Protein AF-A0A316MBZ1-F1 (afdb_monomer_lite)

Radius of gyration: 35.37 Å; chains: 1; bounding box: 39×78×86 Å

Sequence (129 aa):
MLRLLTCLAAHYPSAGYDDATLVLLAEDWAEDLAGYPPDVLAEAVRRARREERFFPNVAVMRDYAGQVTADIRAREQRRALPRPVPDEEAERTRCLNRIAGIRARLGRREAYGGNPSPCRASRAPRGTA

pLDDT: mean 82.43, std 16.54, range [38.22, 96.06]

Structure (mmCIF, N/CA/C/O backbone):
data_AF-A0A316MBZ1-F1
#
_entry.id   AF-A0A316MBZ1-F1
#
loop_
_atom_site.group_PDB
_atom_site.id
_atom_site.type_symbol
_atom_site.label_atom_id
_atom_site.label_alt_id
_atom_site.label_comp_id
_atom_site.label_asym_id
_atom_site.label_entity_id
_atom_site.label_seq_id
_atom_site.pdbx_PDB_ins_code
_atom_site.Cartn_x
_atom_site.Cartn_y
_atom_site.Cartn_z
_atom_site.occupancy
_atom_site.B_iso_or_equiv
_atom_site.auth_seq_id
_atom_site.auth_comp_id
_atom_site.auth_asym_id
_atom_site.auth_atom_id
_atom_site.pdbx_PDB_model_num
ATOM 1 N N . MET A 1 1 ? 0.171 -8.157 -7.726 1.00 89.00 1 MET A N 1
ATOM 2 C CA . MET A 1 1 ? 1.105 -7.027 -7.888 1.00 89.00 1 MET A CA 1
ATOM 3 C C . MET A 1 1 ? 1.343 -6.684 -9.355 1.00 89.00 1 MET A C 1
ATOM 5 O O . MET A 1 1 ? 1.038 -5.565 -9.739 1.00 89.00 1 MET A O 1
ATOM 9 N N . LEU A 1 2 ? 1.760 -7.643 -10.193 1.00 89.81 2 LEU A N 1
ATOM 10 C CA . LEU A 1 2 ? 2.112 -7.415 -11.605 1.00 89.81 2 LEU A CA 1
ATOM 11 C C . LEU A 1 2 ? 1.132 -6.526 -12.382 1.00 89.81 2 LEU A C 1
ATOM 13 O O . LEU A 1 2 ? 1.525 -5.489 -12.890 1.00 89.81 2 LEU A O 1
ATOM 17 N N . ARG A 1 3 ? -0.168 -6.845 -12.371 1.00 89.62 3 ARG A N 1
ATOM 18 C CA . ARG A 1 3 ? -1.187 -6.032 -13.060 1.00 89.62 3 ARG A CA 1
ATOM 19 C C . ARG A 1 3 ? -1.209 -4.560 -12.618 1.00 89.62 3 ARG A C 1
ATOM 21 O O . ARG A 1 3 ? -1.449 -3.690 -13.449 1.00 89.62 3 ARG A O 1
ATOM 28 N N . LEU A 1 4 ? -0.976 -4.269 -11.334 1.00 88.12 4 LEU A N 1
ATOM 29 C CA . LEU A 1 4 ? -0.918 -2.888 -10.837 1.00 88.12 4 LEU A CA 1
ATOM 30 C C . LEU A 1 4 ? 0.285 -2.153 -11.429 1.00 88.12 4 LEU A C 1
ATOM 32 O O . LEU A 1 4 ? 0.116 -1.030 -11.905 1.00 88.12 4 LEU A O 1
ATOM 36 N N . LEU A 1 5 ? 1.451 -2.803 -11.445 1.00 87.88 5 LEU A N 1
ATOM 37 C CA . LEU A 1 5 ? 2.676 -2.257 -12.023 1.00 87.88 5 LEU A CA 1
ATOM 38 C C . LEU A 1 5 ? 2.593 -2.108 -13.536 1.00 87.88 5 LEU A C 1
ATOM 40 O O . LEU A 1 5 ? 2.945 -1.050 -14.035 1.00 87.88 5 LEU A O 1
ATOM 44 N N . THR A 1 6 ? 2.050 -3.082 -14.265 1.00 88.56 6 THR A N 1
ATOM 45 C CA . THR A 1 6 ? 1.830 -2.961 -15.714 1.00 88.56 6 THR A CA 1
ATOM 46 C C . THR A 1 6 ? 0.928 -1.771 -16.026 1.00 88.56 6 THR A C 1
ATOM 48 O O . THR A 1 6 ? 1.242 -0.947 -16.882 1.00 88.56 6 THR A O 1
ATOM 51 N N . CYS A 1 7 ? -0.178 -1.618 -15.288 1.00 88.12 7 CYS A N 1
ATOM 52 C CA . CYS A 1 7 ? -1.040 -0.457 -15.463 1.00 88.12 7 CYS A CA 1
ATOM 53 C C . CYS A 1 7 ? -0.339 0.848 -15.066 1.00 88.12 7 CYS A C 1
ATOM 55 O O . CYS A 1 7 ? -0.615 1.873 -15.673 1.00 88.12 7 CYS A O 1
ATOM 57 N N . LEU A 1 8 ? 0.515 0.844 -14.039 1.00 88.44 8 LEU A N 1
ATOM 58 C CA . LEU A 1 8 ? 1.281 2.018 -13.624 1.00 88.44 8 LEU A CA 1
ATOM 59 C C . LEU A 1 8 ? 2.319 2.400 -14.689 1.00 88.44 8 LEU A C 1
ATOM 61 O O . LEU A 1 8 ? 2.348 3.551 -15.102 1.00 88.44 8 LEU A O 1
ATOM 65 N N . ALA A 1 9 ? 3.090 1.439 -15.195 1.00 88.56 9 ALA A N 1
ATOM 66 C CA . ALA A 1 9 ? 4.092 1.625 -16.242 1.00 88.56 9 ALA A CA 1
ATOM 67 C C . ALA A 1 9 ? 3.479 2.166 -17.539 1.00 88.56 9 ALA A C 1
ATOM 69 O O . ALA A 1 9 ? 4.061 3.043 -18.170 1.00 88.56 9 ALA A O 1
ATOM 70 N N . ALA A 1 10 ? 2.253 1.753 -17.879 1.00 87.94 10 ALA A N 1
ATOM 71 C CA . ALA A 1 10 ? 1.520 2.306 -19.017 1.00 87.94 10 ALA A CA 1
ATOM 72 C C . ALA A 1 10 ? 1.256 3.825 -18.910 1.00 87.94 10 ALA A C 1
ATOM 74 O O . ALA A 1 10 ? 1.111 4.490 -19.933 1.00 87.94 10 ALA A O 1
ATOM 75 N N . HIS A 1 11 ? 1.211 4.394 -17.698 1.00 88.38 11 HIS A N 1
ATOM 76 C CA . HIS A 1 11 ? 1.095 5.846 -17.499 1.00 88.38 11 HIS A CA 1
ATOM 77 C C . HIS A 1 11 ? 2.436 6.584 -17.563 1.00 88.38 11 HIS A C 1
ATOM 79 O O . HIS A 1 11 ? 2.444 7.802 -17.724 1.00 88.38 11 HIS A O 1
ATOM 85 N N . TYR A 1 12 ? 3.554 5.863 -17.478 1.00 88.69 12 TYR A N 1
ATOM 86 C CA . TYR A 1 12 ? 4.905 6.416 -17.513 1.00 88.69 12 TYR A CA 1
ATOM 87 C C . TYR A 1 12 ? 5.714 5.753 -18.636 1.00 88.69 12 TYR A C 1
ATOM 89 O O . TYR A 1 12 ? 6.665 5.017 -18.366 1.00 88.69 12 TYR A O 1
ATOM 97 N N . PRO A 1 13 ? 5.378 6.019 -19.912 1.00 80.88 13 PRO A N 1
ATOM 98 C CA . PRO A 1 13 ? 6.035 5.377 -21.052 1.00 80.88 13 PRO A CA 1
ATOM 99 C C . PRO A 1 13 ? 7.542 5.670 -21.122 1.00 80.88 13 PRO A C 1
ATOM 101 O O . PRO A 1 13 ? 8.303 4.877 -21.665 1.00 80.88 13 PRO A O 1
ATOM 104 N N . SER A 1 14 ? 7.998 6.775 -20.523 1.00 78.94 14 SER A N 1
ATOM 105 C CA . SER A 1 14 ? 9.418 7.126 -20.416 1.00 78.94 14 SER A CA 1
ATOM 106 C C . SER A 1 14 ? 10.224 6.213 -19.487 1.00 78.94 14 SER A C 1
ATOM 108 O O . SER A 1 14 ? 11.446 6.303 -19.487 1.00 78.94 14 SER A O 1
ATOM 110 N N . ALA A 1 15 ? 9.573 5.376 -18.674 1.00 78.38 15 ALA A N 1
ATOM 111 C CA . ALA A 1 15 ? 10.259 4.476 -17.750 1.00 78.38 15 ALA A CA 1
ATOM 112 C C . ALA A 1 15 ? 10.933 3.290 -18.462 1.00 78.38 15 ALA A C 1
ATOM 114 O O . ALA A 1 15 ? 11.867 2.712 -17.917 1.00 78.38 15 ALA A O 1
ATOM 115 N N . GLY A 1 16 ? 10.493 2.948 -19.680 1.00 82.75 16 GLY A N 1
ATOM 116 C CA . GLY A 1 16 ? 11.183 1.981 -20.539 1.00 82.75 16 GLY A CA 1
ATOM 117 C C . GLY A 1 16 ? 11.248 0.546 -20.003 1.00 82.75 16 GLY A C 1
ATOM 118 O O . GLY A 1 16 ? 12.101 -0.213 -20.451 1.00 82.75 16 GLY A O 1
ATOM 119 N N . TYR A 1 17 ? 10.384 0.172 -19.055 1.00 86.25 17 TYR A N 1
ATOM 120 C CA . TYR A 1 17 ? 10.346 -1.189 -18.522 1.00 86.25 17 TYR A CA 1
ATOM 121 C C . TYR A 1 17 ? 9.798 -2.176 -19.554 1.00 86.25 17 TYR A C 1
ATOM 123 O O . TYR A 1 17 ? 8.729 -1.951 -20.124 1.00 86.25 17 TYR A O 1
ATOM 131 N N . ASP A 1 18 ? 10.516 -3.278 -19.756 1.00 88.50 18 ASP A N 1
ATOM 132 C CA . ASP A 1 18 ? 10.025 -4.438 -20.491 1.00 88.50 18 ASP A CA 1
ATOM 133 C C . ASP A 1 18 ? 9.201 -5.363 -19.576 1.00 88.50 18 ASP A C 1
ATOM 135 O O . ASP A 1 18 ? 9.213 -5.249 -18.346 1.00 88.50 18 ASP A O 1
ATOM 139 N N . ASP A 1 19 ? 8.459 -6.294 -20.179 1.00 87.44 19 ASP A N 1
ATOM 140 C CA . ASP A 1 19 ? 7.561 -7.183 -19.435 1.00 87.44 19 ASP A CA 1
ATOM 141 C C . ASP A 1 19 ? 8.313 -8.048 -18.413 1.00 87.44 19 ASP A C 1
ATOM 143 O O . ASP A 1 19 ? 7.814 -8.277 -17.311 1.00 87.44 19 ASP A O 1
ATOM 147 N N . ALA A 1 20 ? 9.531 -8.490 -18.742 1.00 91.44 20 ALA A N 1
ATOM 148 C CA . ALA A 1 20 ? 10.366 -9.284 -17.844 1.00 91.44 20 ALA A CA 1
ATOM 149 C C . ALA A 1 20 ? 10.808 -8.481 -16.610 1.00 91.44 20 ALA A C 1
ATOM 151 O O . ALA A 1 20 ? 10.704 -8.976 -15.486 1.00 91.44 20 ALA A O 1
ATOM 152 N N . THR A 1 21 ? 11.229 -7.225 -16.790 1.00 90.75 21 THR A N 1
ATOM 153 C CA . THR A 1 21 ? 11.586 -6.343 -15.671 1.00 90.75 21 THR A CA 1
ATOM 154 C C . THR A 1 21 ? 10.369 -6.019 -14.816 1.00 90.75 21 THR A C 1
ATOM 156 O O . THR A 1 21 ? 10.482 -5.969 -13.594 1.00 90.75 21 THR A O 1
ATOM 159 N N . LEU A 1 22 ? 9.184 -5.851 -15.415 1.00 90.69 22 LEU A N 1
ATOM 160 C CA . LEU A 1 22 ? 7.954 -5.636 -14.649 1.00 90.69 22 LEU A CA 1
ATOM 161 C C . LEU A 1 22 ? 7.571 -6.844 -13.789 1.00 90.69 22 LEU A C 1
ATOM 163 O O . LEU A 1 22 ? 7.009 -6.644 -12.714 1.00 90.69 22 LEU A O 1
ATOM 167 N N . VAL A 1 23 ? 7.859 -8.072 -14.234 1.00 93.06 23 VAL A N 1
ATOM 168 C CA . VAL A 1 23 ? 7.656 -9.285 -13.424 1.00 93.06 23 VAL A CA 1
ATOM 169 C C . VAL A 1 23 ? 8.572 -9.279 -12.207 1.00 93.06 23 VAL A C 1
ATOM 171 O O . VAL A 1 23 ? 8.066 -9.395 -11.095 1.00 93.06 23 VAL A O 1
ATOM 174 N N . LEU A 1 24 ? 9.873 -9.054 -12.399 1.00 93.19 24 LEU A N 1
ATOM 175 C CA . LEU A 1 24 ? 10.838 -8.988 -11.295 1.00 93.19 24 LEU A CA 1
ATOM 176 C C . LEU A 1 24 ? 10.482 -7.869 -10.308 1.00 93.19 24 LEU A C 1
ATOM 178 O O . LEU A 1 24 ? 10.346 -8.101 -9.111 1.00 93.19 24 LEU A O 1
ATOM 182 N N . LEU A 1 25 ? 10.194 -6.670 -10.823 1.00 92.19 25 LEU A N 1
ATOM 183 C C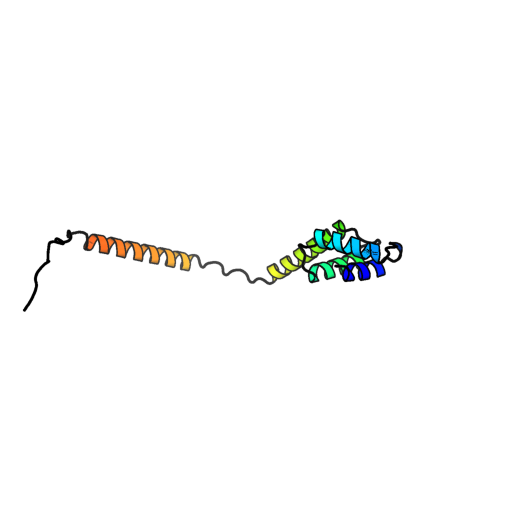A . LEU A 1 25 ? 9.780 -5.535 -10.000 1.00 92.19 25 LEU A CA 1
ATOM 184 C C . LEU A 1 25 ? 8.481 -5.825 -9.235 1.00 92.19 25 LEU A C 1
ATOM 186 O O . LEU A 1 25 ? 8.289 -5.345 -8.120 1.00 92.19 25 LEU A O 1
ATOM 190 N N . ALA A 1 26 ? 7.567 -6.600 -9.824 1.00 92.94 26 ALA A N 1
ATOM 191 C CA . ALA A 1 26 ? 6.332 -6.997 -9.164 1.00 92.94 26 ALA A CA 1
ATOM 192 C C . ALA A 1 26 ? 6.547 -7.983 -8.023 1.00 92.94 26 ALA A C 1
ATOM 194 O O . ALA A 1 26 ? 5.740 -7.967 -7.095 1.00 92.94 26 ALA A O 1
ATOM 195 N N . GLU A 1 27 ? 7.562 -8.836 -8.104 1.00 93.44 27 GLU A N 1
ATOM 196 C CA . GLU A 1 27 ? 7.942 -9.750 -7.029 1.00 93.44 27 GLU A CA 1
ATOM 197 C C . GLU A 1 27 ? 8.562 -8.963 -5.871 1.00 93.44 27 GLU A C 1
ATOM 199 O O . GLU A 1 27 ? 8.044 -9.043 -4.756 1.00 93.44 27 GLU A O 1
ATOM 204 N N . ASP A 1 28 ? 9.532 -8.091 -6.162 1.00 93.06 28 ASP A N 1
ATOM 205 C CA . ASP A 1 28 ? 10.181 -7.229 -5.163 1.00 93.06 28 ASP A CA 1
ATOM 206 C C . ASP A 1 28 ? 9.155 -6.350 -4.429 1.00 93.06 28 ASP A C 1
ATOM 208 O O . ASP A 1 28 ? 9.074 -6.307 -3.201 1.00 93.06 28 ASP A O 1
ATOM 212 N N . TRP A 1 29 ? 8.280 -5.684 -5.188 1.00 93.81 29 TRP A N 1
ATOM 213 C CA . TRP A 1 29 ? 7.252 -4.828 -4.600 1.00 93.81 29 TRP A CA 1
ATOM 214 C C . TRP A 1 29 ? 6.178 -5.626 -3.867 1.00 93.81 29 TRP A C 1
ATOM 216 O O . TRP A 1 29 ? 5.540 -5.087 -2.963 1.00 93.81 29 TRP A O 1
ATOM 226 N N . ALA A 1 30 ? 5.916 -6.875 -4.263 1.00 92.38 30 ALA A N 1
ATOM 227 C CA . ALA A 1 30 ? 4.968 -7.718 -3.543 1.00 92.38 30 ALA A CA 1
ATOM 228 C C . ALA A 1 30 ? 5.487 -8.062 -2.147 1.00 92.38 30 ALA A C 1
ATOM 230 O O . ALA A 1 30 ? 4.678 -8.090 -1.223 1.00 92.38 30 ALA A O 1
ATOM 231 N N . GLU A 1 31 ? 6.794 -8.276 -1.993 1.00 91.69 31 GLU A N 1
ATOM 232 C CA . GLU A 1 31 ? 7.426 -8.482 -0.690 1.00 91.69 31 GLU A CA 1
ATOM 233 C C . GLU A 1 31 ? 7.362 -7.204 0.160 1.00 91.69 31 GLU A C 1
ATOM 235 O O . GLU A 1 31 ? 6.801 -7.216 1.259 1.00 91.69 31 GLU A O 1
ATOM 240 N N . ASP A 1 32 ? 7.815 -6.073 -0.386 1.00 92.50 32 ASP A N 1
ATOM 241 C CA . ASP A 1 32 ? 7.873 -4.796 0.338 1.00 92.50 32 ASP A CA 1
ATOM 242 C C . ASP A 1 32 ? 6.494 -4.249 0.743 1.00 92.50 32 ASP A C 1
ATOM 244 O O . ASP A 1 32 ? 6.343 -3.573 1.769 1.00 92.50 32 ASP A O 1
ATOM 248 N N . LEU A 1 33 ? 5.467 -4.526 -0.065 1.00 93.00 33 LEU A N 1
ATOM 249 C CA . LEU A 1 33 ? 4.104 -4.032 0.134 1.00 93.00 33 LEU A CA 1
ATOM 250 C C . LEU A 1 33 ? 3.141 -5.109 0.655 1.00 93.00 33 LEU A C 1
ATOM 252 O O . LEU A 1 33 ? 1.941 -4.842 0.747 1.00 93.00 33 LEU A O 1
ATOM 256 N N . ALA A 1 34 ? 3.641 -6.285 1.054 1.00 92.00 34 ALA A N 1
ATOM 257 C CA . ALA A 1 34 ? 2.829 -7.405 1.545 1.00 92.00 34 ALA A CA 1
ATOM 258 C C . ALA A 1 34 ? 1.913 -7.034 2.727 1.00 92.00 34 ALA A C 1
ATOM 260 O O . ALA A 1 34 ? 0.858 -7.636 2.922 1.00 92.00 34 ALA A O 1
ATOM 261 N N . GLY A 1 35 ? 2.302 -6.030 3.519 1.00 91.88 35 GLY A N 1
ATOM 262 C CA . GLY A 1 35 ? 1.535 -5.552 4.671 1.00 91.88 35 GLY A CA 1
ATOM 263 C C . GLY A 1 35 ? 0.288 -4.728 4.332 1.00 91.88 35 GLY A C 1
ATOM 264 O O . GLY A 1 35 ? -0.483 -4.414 5.241 1.00 91.88 35 GLY A O 1
ATOM 265 N N . TYR A 1 36 ? 0.076 -4.361 3.065 1.00 93.81 36 TYR A N 1
ATOM 266 C CA . TYR A 1 36 ? -1.051 -3.529 2.647 1.00 93.81 36 TYR A CA 1
ATOM 267 C C . TYR A 1 36 ? -2.078 -4.333 1.846 1.00 93.81 36 TYR A C 1
ATOM 269 O O . TYR A 1 36 ? -1.712 -5.093 0.947 1.00 93.81 36 TYR A O 1
ATOM 277 N N . PRO A 1 37 ? -3.380 -4.148 2.114 1.00 92.81 37 PRO A N 1
ATOM 278 C CA . PRO A 1 37 ? -4.411 -4.832 1.356 1.00 92.81 37 PRO A CA 1
ATOM 279 C C . PRO A 1 37 ? -4.508 -4.262 -0.078 1.00 92.81 37 PRO A C 1
ATOM 281 O O . PRO A 1 37 ? -4.115 -3.119 -0.346 1.00 92.81 37 PRO A O 1
ATOM 284 N N . PRO A 1 38 ? -5.006 -5.055 -1.043 1.00 91.12 38 PRO A N 1
ATOM 285 C CA . PRO A 1 38 ? -4.948 -4.711 -2.466 1.00 91.12 38 PRO A CA 1
ATOM 286 C C . PRO A 1 38 ? -5.769 -3.469 -2.842 1.00 91.12 38 PRO A C 1
ATOM 288 O O . PRO A 1 38 ? -5.434 -2.776 -3.801 1.00 91.12 38 PRO A O 1
ATOM 291 N N . ASP A 1 39 ? -6.830 -3.168 -2.098 1.00 92.75 39 ASP A N 1
ATOM 292 C CA . ASP A 1 39 ? -7.651 -1.965 -2.244 1.00 92.75 39 ASP A CA 1
ATOM 293 C C . ASP A 1 39 ? -6.888 -0.693 -1.843 1.00 92.75 39 ASP A C 1
ATOM 295 O O . ASP A 1 39 ? -6.937 0.306 -2.567 1.00 92.75 39 ASP A O 1
ATOM 299 N N . VAL A 1 40 ? -6.116 -0.751 -0.751 1.00 95.00 40 VAL A N 1
ATOM 300 C CA . VAL A 1 40 ? -5.219 0.333 -0.324 1.00 95.00 40 VAL A CA 1
ATOM 301 C C . VAL A 1 40 ? -4.149 0.584 -1.379 1.00 95.00 40 VAL A C 1
ATOM 303 O O . VAL A 1 40 ? -3.917 1.732 -1.756 1.00 95.00 40 VAL A O 1
ATOM 306 N N . LEU A 1 41 ? -3.536 -0.478 -1.905 1.00 93.94 41 LEU A N 1
ATOM 307 C CA . LEU A 1 41 ? -2.519 -0.366 -2.951 1.00 93.94 41 LEU A CA 1
ATOM 308 C C . LEU A 1 41 ? -3.085 0.202 -4.256 1.00 93.94 41 LEU A C 1
ATOM 310 O O . LEU A 1 41 ? -2.442 1.032 -4.896 1.00 93.94 41 LEU A O 1
ATOM 314 N N . ALA A 1 42 ? -4.304 -0.183 -4.640 1.00 92.94 42 ALA A N 1
ATOM 315 C CA . ALA A 1 42 ? -4.968 0.386 -5.808 1.00 92.94 42 ALA A CA 1
ATOM 316 C C . ALA A 1 42 ? -5.231 1.894 -5.644 1.00 92.94 42 ALA A C 1
ATOM 318 O O . ALA A 1 42 ? -5.037 2.659 -6.591 1.00 92.94 42 ALA A O 1
ATOM 319 N N . GLU A 1 43 ? -5.641 2.339 -4.454 1.00 94.12 43 GLU A N 1
ATOM 320 C CA . GLU A 1 43 ? -5.826 3.764 -4.168 1.00 94.12 43 GLU A CA 1
ATOM 321 C C . GLU A 1 43 ? -4.494 4.524 -4.114 1.00 94.12 43 GLU A C 1
ATOM 323 O O . GLU A 1 43 ? -4.398 5.615 -4.674 1.00 94.12 43 GLU A O 1
ATOM 328 N N . ALA A 1 44 ? -3.451 3.931 -3.529 1.00 94.50 44 ALA A N 1
ATOM 329 C CA . ALA A 1 44 ? -2.102 4.493 -3.529 1.00 94.50 44 ALA A CA 1
ATOM 330 C C . ALA A 1 44 ? -1.585 4.701 -4.962 1.00 94.50 44 ALA A C 1
ATOM 332 O O . ALA A 1 44 ? -1.125 5.788 -5.301 1.00 94.50 44 ALA A O 1
ATOM 333 N N . VAL A 1 45 ? -1.772 3.710 -5.843 1.00 93.62 45 VAL A N 1
ATOM 334 C CA . VAL A 1 45 ? -1.440 3.814 -7.274 1.00 93.62 45 VAL A CA 1
ATOM 335 C C . VAL A 1 45 ? -2.225 4.945 -7.944 1.00 93.62 45 VAL A C 1
ATOM 337 O O . VAL A 1 45 ? -1.674 5.677 -8.765 1.00 93.62 45 VAL A O 1
ATOM 340 N N . ARG A 1 46 ? -3.512 5.120 -7.607 1.00 93.31 46 ARG A N 1
ATOM 341 C CA . ARG A 1 46 ? -4.323 6.229 -8.136 1.00 93.31 46 ARG A CA 1
ATOM 342 C C . ARG A 1 46 ? -3.807 7.596 -7.688 1.00 93.31 46 ARG A C 1
ATOM 344 O O . ARG A 1 46 ? -3.854 8.519 -8.498 1.00 93.31 46 ARG A O 1
ATOM 351 N N . ARG A 1 47 ? -3.333 7.733 -6.446 1.00 93.69 47 ARG A N 1
ATOM 352 C CA . ARG A 1 47 ? -2.729 8.980 -5.939 1.00 93.69 47 ARG A CA 1
ATOM 353 C C . ARG A 1 47 ? -1.393 9.267 -6.606 1.00 93.69 47 ARG A C 1
ATOM 355 O O . ARG A 1 47 ? -1.244 10.338 -7.184 1.00 93.69 47 ARG A O 1
ATOM 362 N N . ALA A 1 48 ? -0.504 8.277 -6.648 1.00 92.69 48 ALA A N 1
ATOM 363 C CA . ALA A 1 48 ? 0.792 8.408 -7.303 1.00 92.69 48 ALA A CA 1
ATOM 364 C C . ALA A 1 48 ? 0.640 8.867 -8.763 1.00 92.69 48 ALA A C 1
ATOM 366 O O . ALA A 1 48 ? 1.275 9.826 -9.172 1.00 92.69 48 ALA A O 1
ATOM 367 N N . ARG A 1 49 ? -0.309 8.304 -9.527 1.00 92.25 49 ARG A N 1
ATOM 368 C CA . ARG A 1 49 ? -0.587 8.747 -10.912 1.00 92.25 49 ARG A CA 1
ATOM 369 C C . ARG A 1 49 ? -1.022 10.209 -11.054 1.00 92.25 49 ARG A C 1
ATOM 371 O O . ARG A 1 49 ? -0.916 10.759 -12.146 1.00 92.25 49 ARG A O 1
ATOM 378 N N . ARG A 1 50 ? -1.608 10.805 -10.015 1.00 91.75 50 ARG A N 1
ATOM 379 C CA . ARG A 1 50 ? -2.120 12.187 -10.043 1.00 91.75 50 ARG A CA 1
ATOM 380 C C . ARG A 1 50 ? -1.078 13.200 -9.593 1.00 91.75 50 ARG A C 1
ATOM 382 O O . ARG A 1 50 ? -1.125 14.338 -10.045 1.00 91.75 50 ARG A O 1
ATOM 389 N N . GLU A 1 51 ? -0.202 12.794 -8.686 1.00 91.62 51 GLU A N 1
ATOM 390 C CA . GLU A 1 51 ? 0.729 13.686 -7.995 1.00 91.62 51 GLU A CA 1
ATOM 391 C C . GLU A 1 51 ? 2.163 13.540 -8.514 1.00 91.62 51 GLU A C 1
ATOM 393 O O . GLU A 1 51 ? 2.883 14.532 -8.614 1.00 91.62 51 GLU A O 1
ATOM 398 N N . GLU A 1 52 ? 2.562 12.332 -8.916 1.00 91.62 52 GLU A N 1
ATOM 399 C CA . GLU A 1 52 ? 3.927 12.047 -9.342 1.00 91.62 52 GLU A CA 1
ATOM 400 C C . GLU A 1 52 ? 4.117 12.264 -10.840 1.00 91.62 52 GLU A C 1
ATOM 402 O O . GLU A 1 52 ? 3.435 11.678 -11.688 1.00 91.62 52 GLU A O 1
ATOM 407 N N . ARG A 1 53 ? 5.125 13.077 -11.169 1.00 89.19 53 ARG A N 1
ATOM 408 C CA . ARG A 1 53 ? 5.534 13.359 -12.553 1.00 89.19 53 ARG A CA 1
ATOM 409 C C . ARG A 1 53 ? 6.286 12.192 -13.195 1.00 89.19 53 ARG A C 1
ATOM 411 O O . ARG A 1 53 ? 6.274 12.059 -14.418 1.00 89.19 53 ARG A O 1
ATOM 418 N N . PHE A 1 54 ? 6.956 11.378 -12.387 1.00 89.56 54 PHE A N 1
ATOM 419 C CA . PHE A 1 54 ? 7.787 10.263 -12.831 1.00 89.56 54 PHE A CA 1
ATOM 420 C C . PHE A 1 54 ? 7.282 8.946 -12.249 1.00 89.56 54 PHE A C 1
ATOM 422 O O . PHE A 1 54 ? 6.453 8.939 -11.341 1.00 89.56 54 PHE A O 1
ATOM 429 N N . PHE A 1 55 ? 7.791 7.832 -12.778 1.00 90.75 55 PHE A N 1
ATOM 430 C CA . PHE A 1 55 ? 7.454 6.517 -12.251 1.00 90.75 55 PHE A CA 1
ATOM 431 C C . PHE A 1 55 ? 7.874 6.437 -10.771 1.00 90.75 55 PHE A C 1
ATOM 433 O O . PHE A 1 55 ? 9.052 6.658 -10.470 1.00 90.75 55 PHE A O 1
ATOM 440 N N . PRO A 1 56 ? 6.939 6.166 -9.843 1.00 92.00 56 PRO A N 1
ATOM 441 C CA . PRO A 1 56 ? 7.234 6.209 -8.419 1.00 92.00 56 PRO A CA 1
ATOM 442 C C . PRO A 1 56 ? 8.103 5.018 -8.013 1.00 92.00 56 PRO A C 1
ATOM 444 O O . PRO A 1 56 ? 7.981 3.921 -8.557 1.00 92.00 56 PRO A O 1
ATOM 447 N N . ASN A 1 57 ? 8.965 5.221 -7.018 1.00 92.06 57 ASN A N 1
ATOM 448 C CA . ASN A 1 57 ? 9.703 4.123 -6.398 1.00 92.06 57 ASN A CA 1
ATOM 449 C C . ASN A 1 57 ? 8.844 3.416 -5.326 1.00 92.06 57 ASN A C 1
ATOM 451 O O . ASN A 1 57 ? 7.775 3.897 -4.935 1.00 92.06 57 ASN A O 1
ATOM 455 N N . VAL A 1 58 ? 9.330 2.277 -4.823 1.00 93.19 58 VAL A N 1
ATOM 456 C CA . VAL A 1 58 ? 8.606 1.484 -3.814 1.00 93.19 58 VAL A CA 1
ATOM 457 C C . VAL A 1 58 ? 8.392 2.248 -2.500 1.00 93.19 58 VAL A C 1
ATOM 459 O O . VAL A 1 58 ? 7.352 2.093 -1.864 1.00 93.19 58 VAL A O 1
ATOM 462 N N . ALA A 1 59 ? 9.322 3.129 -2.115 1.00 93.94 59 ALA A N 1
ATOM 463 C CA . ALA A 1 59 ? 9.215 3.933 -0.897 1.00 93.94 59 ALA A CA 1
ATOM 464 C C . ALA A 1 59 ? 8.076 4.961 -0.991 1.00 93.94 59 ALA A C 1
ATOM 466 O O . ALA A 1 59 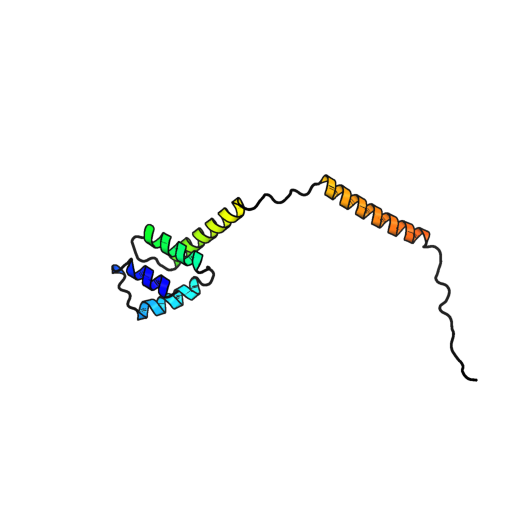? 7.229 5.018 -0.106 1.00 93.94 59 ALA A O 1
ATOM 467 N N . VAL A 1 60 ? 7.985 5.684 -2.109 1.00 94.00 60 VAL A N 1
ATOM 468 C CA . VAL A 1 60 ? 6.889 6.614 -2.415 1.00 94.00 60 VAL A CA 1
ATOM 469 C C . VAL A 1 60 ? 5.552 5.874 -2.393 1.00 94.00 60 VAL A C 1
ATOM 471 O O . VAL A 1 60 ? 4.579 6.322 -1.789 1.00 94.00 60 VAL A O 1
ATOM 474 N N . MET A 1 61 ? 5.503 4.684 -2.991 1.00 94.62 61 MET A N 1
ATOM 475 C CA . MET A 1 61 ? 4.297 3.856 -2.981 1.00 94.62 61 MET A CA 1
ATOM 476 C C . MET A 1 61 ? 3.911 3.369 -1.583 1.00 94.62 61 MET A C 1
ATOM 478 O O . MET A 1 61 ? 2.721 3.330 -1.258 1.00 94.62 61 MET A O 1
ATOM 482 N N . ARG A 1 62 ? 4.893 3.050 -0.738 1.00 94.81 62 ARG A N 1
ATOM 483 C CA . ARG A 1 62 ? 4.682 2.696 0.668 1.00 94.81 62 ARG A CA 1
ATOM 484 C C . ARG A 1 62 ? 4.142 3.875 1.473 1.00 94.81 62 ARG A C 1
ATOM 486 O O . ARG A 1 62 ? 3.215 3.688 2.261 1.00 94.81 62 ARG A O 1
ATOM 493 N N . ASP A 1 63 ? 4.657 5.076 1.236 1.00 95.69 63 ASP A N 1
ATOM 494 C CA . ASP A 1 63 ? 4.171 6.295 1.881 1.00 95.69 63 ASP A CA 1
ATOM 495 C C . ASP A 1 63 ? 2.712 6.567 1.501 1.00 95.69 63 ASP A C 1
ATOM 497 O O . ASP A 1 63 ? 1.866 6.752 2.381 1.00 95.69 63 ASP A O 1
ATOM 501 N N . TYR A 1 64 ? 2.371 6.480 0.212 1.00 95.69 64 TYR A N 1
ATOM 502 C CA . TYR A 1 64 ? 0.987 6.608 -0.245 1.00 95.69 64 TYR A CA 1
ATOM 503 C C . TYR A 1 64 ? 0.067 5.534 0.348 1.00 95.69 64 TYR A C 1
ATOM 505 O O . TYR A 1 64 ? -1.038 5.851 0.796 1.00 95.69 64 TYR A O 1
ATOM 513 N N . ALA A 1 65 ? 0.508 4.276 0.411 1.00 95.38 65 ALA A N 1
ATOM 514 C CA . ALA A 1 65 ? -0.258 3.200 1.039 1.00 95.38 65 ALA A CA 1
ATOM 515 C C . ALA A 1 65 ? -0.465 3.446 2.547 1.00 95.38 65 ALA A C 1
ATOM 517 O O . ALA A 1 65 ? -1.561 3.227 3.079 1.00 95.38 65 ALA A O 1
ATOM 518 N N . GLY A 1 66 ? 0.555 3.969 3.232 1.00 95.69 66 GLY A N 1
ATOM 519 C CA . GLY A 1 66 ? 0.484 4.401 4.625 1.00 95.69 66 GLY A CA 1
ATOM 520 C C . GLY A 1 66 ? -0.538 5.517 4.842 1.00 95.69 66 GLY A C 1
ATOM 521 O O . GLY A 1 66 ? -1.393 5.401 5.722 1.00 95.69 66 GLY A O 1
ATOM 522 N N . GLN A 1 67 ? -0.514 6.553 4.002 1.00 96.06 67 GLN A N 1
ATOM 523 C CA . GLN A 1 67 ? -1.471 7.662 4.056 1.00 96.06 67 GLN A CA 1
ATOM 524 C C . GLN A 1 67 ? -2.908 7.194 3.810 1.00 96.06 67 GLN A C 1
ATOM 526 O O . GLN A 1 67 ? -3.809 7.542 4.568 1.00 96.06 67 GLN A O 1
ATOM 531 N N . VAL A 1 68 ? -3.135 6.357 2.793 1.00 95.94 68 VAL A N 1
ATOM 532 C CA . VAL A 1 68 ? -4.465 5.794 2.511 1.00 95.94 68 VAL A CA 1
ATOM 533 C C . VAL A 1 68 ? -4.971 4.976 3.702 1.00 95.94 68 VAL A C 1
ATOM 535 O O . VAL A 1 68 ? -6.124 5.124 4.108 1.00 95.94 68 VAL A O 1
ATOM 538 N N . THR A 1 69 ? -4.110 4.153 4.302 1.00 95.69 69 THR A N 1
ATOM 539 C CA . THR A 1 69 ? -4.458 3.366 5.496 1.00 95.69 69 THR A CA 1
ATOM 540 C C . THR A 1 69 ? -4.822 4.272 6.674 1.00 95.69 69 THR A C 1
ATOM 542 O O . THR A 1 69 ? -5.807 4.022 7.372 1.00 95.69 69 THR A O 1
ATOM 545 N N . ALA A 1 70 ? -4.054 5.342 6.893 1.00 93.81 70 ALA A N 1
ATOM 546 C CA . ALA A 1 70 ? -4.330 6.325 7.934 1.00 93.81 70 ALA A CA 1
ATOM 547 C C . ALA A 1 70 ? -5.667 7.045 7.698 1.00 93.81 70 ALA A C 1
ATOM 549 O O . ALA A 1 70 ? -6.459 7.177 8.630 1.00 93.81 70 ALA A O 1
ATOM 550 N N . ASP A 1 71 ? -5.964 7.429 6.455 1.00 93.19 71 ASP A N 1
ATOM 551 C CA . ASP A 1 71 ? -7.232 8.059 6.082 1.00 93.19 71 ASP A CA 1
ATOM 552 C C . ASP A 1 71 ? -8.428 7.135 6.333 1.00 93.19 71 ASP A C 1
ATOM 554 O O . ASP A 1 71 ? -9.465 7.581 6.831 1.00 93.19 71 ASP A O 1
ATOM 558 N N . ILE A 1 72 ? -8.307 5.847 5.992 1.00 91.56 72 ILE A N 1
ATOM 559 C CA . ILE A 1 72 ? -9.347 4.844 6.263 1.00 91.56 72 ILE A CA 1
ATOM 560 C C . ILE A 1 72 ? -9.584 4.744 7.770 1.00 91.56 72 ILE A C 1
ATOM 562 O O . ILE A 1 72 ? -10.716 4.937 8.215 1.00 91.56 72 ILE A O 1
ATOM 566 N N . ARG A 1 73 ? -8.520 4.567 8.563 1.00 91.12 73 ARG A N 1
ATOM 567 C CA . ARG A 1 73 ? -8.614 4.508 10.031 1.00 91.12 73 ARG A CA 1
ATOM 568 C C . ARG A 1 73 ? -9.231 5.772 10.622 1.00 91.12 73 ARG A C 1
ATOM 570 O O . ARG A 1 73 ? -10.080 5.686 11.503 1.00 91.12 73 ARG A O 1
ATOM 577 N N . ALA A 1 74 ? -8.854 6.948 10.128 1.00 90.12 74 ALA A N 1
ATOM 578 C CA . ALA A 1 74 ? -9.414 8.214 10.589 1.00 90.12 74 ALA A CA 1
ATOM 579 C C . ALA A 1 74 ? -10.916 8.322 10.276 1.00 90.12 74 ALA A C 1
ATOM 581 O O . ALA A 1 74 ? -11.695 8.792 11.107 1.00 90.12 74 ALA A O 1
ATOM 582 N N . ARG A 1 75 ? -11.356 7.863 9.096 1.00 88.31 75 ARG A N 1
ATOM 583 C CA . ARG A 1 75 ? -12.786 7.810 8.741 1.00 88.31 75 ARG A CA 1
ATOM 584 C C . ARG A 1 75 ? -13.549 6.817 9.611 1.00 88.31 75 ARG A C 1
ATOM 586 O O . ARG A 1 75 ? -14.656 7.134 10.038 1.00 88.31 75 ARG A O 1
ATOM 593 N N . GLU A 1 76 ? -12.975 5.652 9.886 1.00 89.38 76 GLU A N 1
ATOM 594 C CA . GLU A 1 76 ? -13.560 4.654 10.786 1.00 89.38 76 GLU A CA 1
ATOM 595 C C . GLU A 1 76 ? -13.707 5.203 12.206 1.00 89.38 76 GLU A C 1
ATOM 597 O O . GLU A 1 76 ? -14.788 5.114 12.781 1.00 89.38 76 GLU A O 1
ATOM 602 N N . GLN A 1 77 ? -12.677 5.865 12.737 1.00 86.00 77 GLN A N 1
ATOM 603 C CA . GLN A 1 77 ? -12.727 6.517 1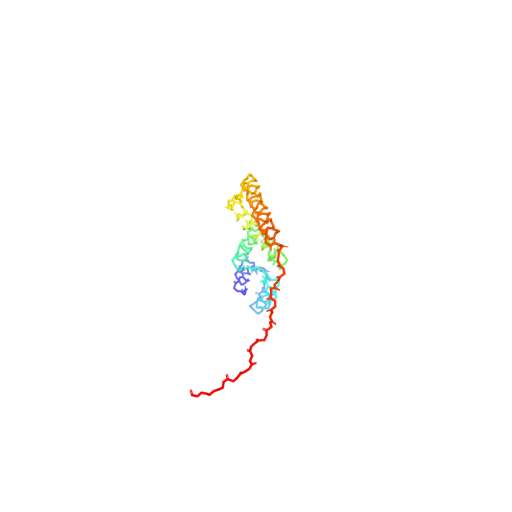4.049 1.00 86.00 77 GLN A CA 1
ATOM 604 C C . GLN A 1 77 ? -13.792 7.613 14.119 1.00 86.00 77 GLN A C 1
ATOM 606 O O . GLN A 1 77 ? -14.505 7.703 15.110 1.00 86.00 77 GLN A O 1
ATOM 611 N N . ARG A 1 78 ? -13.946 8.425 13.064 1.00 81.88 78 ARG A N 1
ATOM 612 C CA . ARG A 1 78 ? -15.005 9.449 13.001 1.00 81.88 78 ARG A CA 1
ATOM 613 C C . ARG A 1 78 ? -16.412 8.853 12.947 1.00 81.88 78 ARG A C 1
ATOM 615 O O . ARG A 1 78 ? -17.356 9.503 13.381 1.00 81.88 78 ARG A O 1
ATOM 622 N N . ARG A 1 79 ? -16.563 7.660 12.365 1.00 84.00 79 ARG A N 1
ATOM 623 C CA . ARG A 1 79 ? -17.843 6.934 12.286 1.00 84.00 79 ARG A CA 1
ATOM 624 C C . ARG A 1 79 ? -18.131 6.111 13.534 1.00 84.00 79 ARG A C 1
ATOM 626 O O . ARG A 1 79 ? -19.290 5.778 13.771 1.00 84.00 79 ARG A O 1
ATOM 633 N N . ALA A 1 80 ? -17.105 5.756 14.300 1.00 82.81 80 ALA A N 1
ATOM 634 C CA . ALA A 1 80 ? -17.281 5.072 15.561 1.00 82.81 80 ALA A CA 1
ATOM 635 C C . ALA A 1 80 ? -18.090 5.978 16.494 1.00 82.81 80 ALA A C 1
ATOM 637 O O . ALA A 1 80 ? -17.688 7.100 16.805 1.00 82.81 80 ALA A O 1
ATOM 638 N N . LEU A 1 81 ? -19.253 5.489 16.924 1.00 73.31 81 LEU A N 1
ATOM 639 C CA . LEU A 1 81 ? -20.013 6.147 17.977 1.00 73.31 81 LEU A CA 1
ATOM 640 C C . LEU A 1 81 ? -19.124 6.260 19.224 1.00 73.31 81 LEU A C 1
ATOM 642 O O . LEU A 1 81 ? -18.319 5.351 19.474 1.00 73.31 81 LEU A O 1
ATOM 646 N N . PRO A 1 82 ? -19.268 7.332 20.024 1.00 69.69 82 PRO A N 1
ATOM 647 C CA . PRO A 1 82 ? -18.620 7.400 21.322 1.00 69.69 82 PRO A CA 1
ATOM 648 C C . PRO A 1 82 ? -18.903 6.103 22.077 1.00 69.69 82 PRO A C 1
ATOM 650 O O . PRO A 1 82 ? -20.053 5.653 22.128 1.00 69.69 82 PRO A O 1
ATOM 653 N N . ARG A 1 83 ? -17.867 5.478 22.650 1.00 65.12 83 ARG A N 1
ATOM 654 C CA . ARG A 1 83 ? -18.108 4.391 23.602 1.00 65.12 83 ARG A CA 1
ATOM 655 C C . ARG A 1 83 ? -19.059 4.937 24.671 1.00 65.12 83 ARG A C 1
ATOM 657 O O . ARG A 1 83 ? -18.810 6.050 25.139 1.00 65.12 83 ARG A O 1
ATOM 664 N N . PRO A 1 84 ? -20.116 4.196 25.055 1.00 67.62 84 PRO A N 1
ATOM 665 C CA . PRO A 1 84 ? -20.925 4.577 26.199 1.00 67.62 84 PRO A CA 1
ATOM 666 C C . PRO A 1 84 ? -19.980 4.848 27.363 1.00 67.62 84 PRO A C 1
ATOM 668 O O . PRO A 1 84 ? -19.173 3.980 27.715 1.00 67.62 84 PRO A O 1
ATOM 671 N N . VAL A 1 85 ? -20.019 6.068 27.895 1.00 71.00 85 VAL A N 1
ATOM 672 C CA . VAL A 1 85 ? -19.272 6.390 29.106 1.00 71.00 85 VAL A CA 1
ATOM 673 C C . VAL A 1 85 ? -19.843 5.467 30.183 1.00 71.00 85 VAL A C 1
ATOM 675 O O . VAL A 1 85 ? -21.071 5.407 30.306 1.00 71.00 85 VAL A O 1
ATOM 678 N N . PRO A 1 86 ? -19.020 4.675 30.892 1.00 70.06 86 PRO A N 1
ATOM 679 C CA . PRO A 1 86 ? -19.524 3.872 31.992 1.00 70.06 86 PRO A CA 1
ATOM 680 C C . PRO A 1 86 ? -20.251 4.807 32.954 1.00 70.06 86 PRO A C 1
ATOM 682 O O . PRO A 1 86 ? -19.671 5.795 33.394 1.00 70.06 86 PRO A O 1
ATOM 685 N N . ASP A 1 87 ? -21.518 4.522 33.239 1.00 84.81 87 ASP A N 1
ATOM 686 C CA 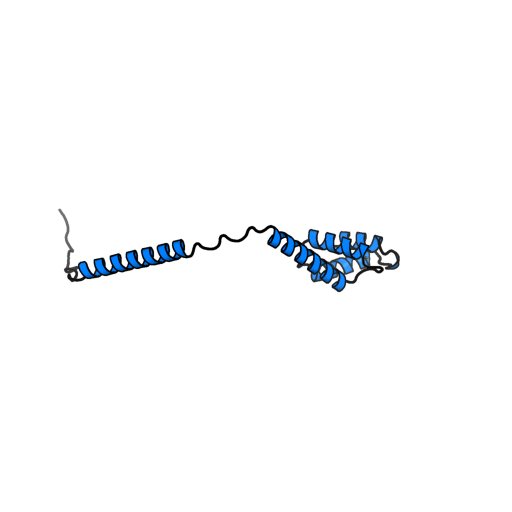. ASP A 1 87 ? -22.243 5.220 34.292 1.00 84.81 87 ASP A CA 1
ATOM 687 C C . ASP A 1 87 ? -21.535 4.901 35.616 1.00 84.81 87 ASP A C 1
ATOM 689 O O . ASP A 1 87 ? -21.628 3.784 36.137 1.00 84.81 87 ASP A O 1
ATOM 693 N N . GLU A 1 88 ? -20.749 5.864 36.102 1.00 84.69 88 GLU A N 1
ATOM 694 C CA . GLU A 1 88 ? -19.940 5.734 37.313 1.00 84.69 88 GLU A CA 1
ATOM 695 C C . GLU A 1 88 ? -20.814 5.399 38.527 1.00 84.69 88 GLU A C 1
ATOM 697 O O . GLU A 1 88 ? -20.401 4.623 39.391 1.00 84.69 88 GLU A O 1
ATOM 702 N N . GLU A 1 89 ? -22.048 5.904 38.564 1.00 86.31 89 GLU A N 1
ATOM 703 C CA . GLU A 1 89 ? -23.026 5.663 39.623 1.00 86.31 89 GLU A CA 1
ATOM 704 C C . GLU A 1 89 ? -23.538 4.215 39.577 1.00 86.31 89 GLU A C 1
ATOM 706 O O . GLU A 1 89 ? -23.598 3.517 40.602 1.00 86.31 89 GLU A O 1
ATOM 711 N N . ALA A 1 90 ? -23.851 3.720 38.374 1.00 86.75 90 ALA A N 1
ATOM 712 C CA . ALA A 1 90 ? -24.244 2.330 38.162 1.00 86.75 90 ALA A CA 1
ATOM 713 C C . ALA A 1 90 ? -23.091 1.364 38.471 1.00 86.75 90 ALA A C 1
ATOM 715 O O . ALA A 1 90 ? -23.307 0.309 39.077 1.00 86.75 90 ALA A O 1
ATOM 716 N N . GLU A 1 91 ? -21.857 1.719 38.110 1.00 87.06 91 GLU A N 1
ATOM 717 C CA . GLU A 1 91 ? -20.670 0.908 38.386 1.00 87.06 91 GLU A CA 1
ATOM 718 C C . GLU A 1 91 ? -20.337 0.882 39.880 1.00 87.06 91 GLU A C 1
ATOM 720 O O . GLU A 1 91 ? -20.070 -0.183 40.450 1.00 87.06 91 GLU A O 1
ATOM 725 N N . ARG A 1 92 ? -20.456 2.029 40.554 1.00 90.38 92 ARG A N 1
ATOM 726 C CA . ARG A 1 92 ? -20.313 2.139 42.007 1.00 90.38 92 ARG A CA 1
ATOM 727 C C . ARG A 1 92 ? -21.365 1.294 42.720 1.00 90.38 92 ARG A C 1
ATOM 729 O O . ARG A 1 92 ? -21.023 0.535 43.627 1.00 90.38 92 ARG A O 1
ATOM 736 N N . THR A 1 93 ? -22.614 1.342 42.263 1.00 93.06 93 THR A N 1
ATOM 737 C CA . THR A 1 93 ? -23.702 0.494 42.773 1.00 93.06 93 THR A CA 1
ATOM 738 C C . THR A 1 93 ? -23.405 -0.994 42.566 1.00 93.06 93 THR A C 1
ATOM 740 O O . THR A 1 93 ? -23.534 -1.790 43.500 1.00 93.06 93 THR A O 1
ATOM 743 N N . ARG A 1 94 ? -22.931 -1.393 41.375 1.00 89.31 94 ARG A N 1
ATOM 744 C CA . ARG A 1 94 ? -22.503 -2.775 41.094 1.00 89.31 94 ARG A CA 1
ATOM 745 C C . ARG A 1 94 ? -21.387 -3.233 42.036 1.00 89.31 94 ARG A C 1
ATOM 747 O O . ARG A 1 94 ? -21.465 -4.338 42.583 1.00 89.31 94 ARG A O 1
ATOM 754 N N . CYS A 1 95 ? -20.386 -2.387 42.273 1.00 93.25 95 CYS A N 1
ATOM 755 C CA . CYS A 1 95 ? -19.280 -2.675 43.185 1.00 93.25 95 CYS A CA 1
ATOM 756 C C . CYS A 1 95 ? -19.761 -2.845 44.631 1.00 93.25 95 CYS A C 1
ATOM 758 O O . CYS A 1 95 ? -19.412 -3.832 45.285 1.00 93.25 95 CYS A O 1
ATOM 760 N N . LEU A 1 96 ? -20.609 -1.934 45.115 1.00 95.75 96 LEU A N 1
ATOM 761 C CA . LEU A 1 96 ? -21.177 -1.996 46.463 1.00 95.75 96 LEU A CA 1
ATOM 762 C C . LEU A 1 96 ? -22.013 -3.263 46.670 1.00 95.75 96 LEU A C 1
ATOM 764 O O . LEU A 1 96 ? -21.823 -3.964 47.666 1.00 95.75 96 LEU A O 1
ATOM 768 N N . ASN A 1 97 ? -22.856 -3.624 45.701 1.00 94.81 97 ASN A N 1
ATOM 769 C CA . ASN A 1 97 ? -23.652 -4.851 45.749 1.00 94.81 97 ASN A CA 1
ATOM 770 C C . ASN A 1 97 ? -22.771 -6.109 45.780 1.00 94.81 97 ASN A C 1
ATOM 772 O O . ASN A 1 97 ? -23.045 -7.056 46.523 1.00 94.81 97 ASN A O 1
ATOM 776 N N . ARG A 1 98 ? -21.667 -6.114 45.023 1.00 93.12 98 ARG A N 1
ATOM 777 C CA . ARG A 1 98 ? -20.703 -7.221 45.028 1.00 93.12 98 ARG A CA 1
ATOM 778 C C . ARG A 1 98 ? -20.007 -7.357 46.383 1.00 93.12 98 ARG A C 1
ATOM 780 O O . ARG A 1 98 ? -19.903 -8.472 46.895 1.00 93.12 98 ARG A O 1
ATOM 787 N N . ILE A 1 99 ? -19.593 -6.242 46.989 1.00 93.69 99 ILE A N 1
ATOM 788 C CA . ILE A 1 99 ? -18.987 -6.213 48.331 1.00 93.69 99 ILE A CA 1
ATOM 789 C C . ILE A 1 99 ? -19.990 -6.690 49.388 1.00 93.69 99 ILE A C 1
ATOM 791 O O . ILE A 1 99 ? -19.644 -7.533 50.217 1.00 93.69 99 ILE A O 1
ATOM 795 N N . ALA A 1 100 ? -21.238 -6.219 49.337 1.00 92.38 100 ALA A N 1
ATOM 796 C CA . ALA A 1 100 ? -22.297 -6.651 50.247 1.00 92.38 100 ALA A CA 1
ATOM 797 C C . ALA A 1 100 ? -22.542 -8.167 50.152 1.00 92.38 100 ALA A C 1
ATOM 799 O O . ALA A 1 100 ? -22.591 -8.858 51.170 1.00 92.38 100 ALA A O 1
ATOM 800 N N . GLY A 1 101 ? -22.591 -8.717 48.934 1.00 93.31 101 GLY A N 1
ATOM 801 C CA . GLY A 1 101 ? -22.744 -10.156 48.712 1.00 93.31 101 GLY A CA 1
ATOM 802 C C . GLY A 1 101 ? -21.548 -11.000 49.175 1.00 93.31 101 GLY A C 1
ATOM 803 O O . GLY A 1 101 ? -21.726 -12.164 49.542 1.00 93.31 101 GLY A O 1
ATOM 804 N N . ILE A 1 102 ? -20.328 -10.450 49.159 1.00 91.00 102 ILE A N 1
ATOM 805 C CA . ILE A 1 102 ? -19.136 -11.102 49.729 1.00 91.00 102 ILE A CA 1
ATOM 806 C C . ILE A 1 102 ? -19.218 -11.091 51.260 1.00 91.00 102 ILE A C 1
ATOM 808 O O . ILE A 1 102 ? -19.075 -12.143 51.882 1.00 91.00 102 ILE A O 1
ATOM 812 N N . ARG A 1 103 ? -19.533 -9.938 51.865 1.00 90.56 103 ARG A N 1
ATOM 813 C CA . ARG A 1 103 ? -19.695 -9.798 53.322 1.00 90.56 103 ARG A CA 1
ATOM 814 C C . ARG A 1 103 ? -20.777 -10.725 53.873 1.00 90.56 103 ARG A C 1
ATOM 816 O O . ARG A 1 103 ? -20.531 -11.426 54.846 1.00 90.56 103 ARG A O 1
ATOM 823 N N . ALA A 1 104 ? -21.928 -10.823 53.209 1.00 86.81 104 ALA A N 1
ATOM 824 C CA . ALA A 1 104 ? -23.006 -11.730 53.611 1.00 86.81 104 ALA A CA 1
ATOM 825 C C . ALA A 1 104 ? -22.611 -13.219 53.533 1.00 86.81 104 ALA A C 1
ATOM 827 O O . ALA A 1 104 ? -23.103 -14.039 54.310 1.00 86.81 104 ALA A O 1
ATOM 828 N N . ARG A 1 105 ? -21.728 -13.596 52.597 1.00 86.69 105 ARG A N 1
ATOM 829 C CA . ARG A 1 105 ? -21.190 -14.963 52.500 1.00 86.69 105 ARG A CA 1
ATOM 830 C C . ARG A 1 105 ? -20.177 -15.262 53.601 1.00 86.69 105 ARG A C 1
ATOM 832 O O . ARG A 1 105 ? -20.203 -16.366 54.135 1.00 86.69 105 ARG A O 1
ATOM 839 N N . LEU A 1 106 ? -19.331 -14.296 53.952 1.00 83.94 106 LEU A N 1
ATOM 840 C CA . LEU A 1 106 ? -18.366 -14.423 55.047 1.00 83.94 106 LEU A CA 1
ATOM 841 C C . LEU A 1 106 ? -19.063 -14.467 56.413 1.00 83.94 106 LEU A C 1
ATOM 843 O O . LEU A 1 106 ? -18.818 -15.400 57.168 1.00 83.94 106 LEU A O 1
ATOM 847 N N . GLY A 1 107 ? -20.023 -13.573 56.669 1.00 75.62 107 GLY A N 1
ATOM 848 C CA . GLY A 1 107 ? -20.811 -13.578 57.907 1.00 75.62 107 GLY A CA 1
ATOM 849 C C . GLY A 1 107 ? -21.663 -14.842 58.079 1.00 75.62 107 GLY A C 1
ATOM 850 O O . GLY A 1 107 ? -21.799 -15.350 59.186 1.00 75.62 107 GLY A O 1
ATOM 851 N N . ARG A 1 108 ? -22.174 -15.438 56.986 1.00 60.25 108 ARG A N 1
ATOM 852 C CA . ARG A 1 108 ? -22.798 -16.776 57.049 1.00 60.25 108 ARG A CA 1
ATOM 853 C C . ARG A 1 108 ? -21.792 -17.890 57.337 1.00 60.25 108 ARG A C 1
ATOM 855 O O . ARG A 1 108 ? -22.153 -18.865 57.984 1.00 60.25 108 ARG A O 1
ATOM 862 N N . ARG A 1 109 ? -20.545 -17.765 56.880 1.00 56.62 109 ARG A N 1
ATOM 863 C CA . ARG A 1 109 ? -19.473 -18.725 57.186 1.00 56.62 109 ARG A CA 1
ATOM 864 C C . ARG A 1 109 ? -19.040 -18.651 58.649 1.00 56.62 109 ARG A C 1
ATOM 866 O O . ARG A 1 109 ? -18.750 -19.690 59.223 1.00 56.62 109 ARG A O 1
ATOM 873 N N . GLU A 1 110 ? -19.047 -17.460 59.241 1.00 54.97 110 GLU A N 1
ATOM 874 C CA . GLU A 1 110 ? -18.805 -17.250 60.675 1.00 54.97 110 GLU A CA 1
ATOM 875 C C . GLU A 1 110 ? -19.983 -17.740 61.527 1.00 54.97 110 GLU A C 1
ATOM 877 O O . GLU A 1 110 ? -19.766 -18.422 62.523 1.00 54.97 110 GLU A O 1
ATOM 882 N N . ALA A 1 111 ? -21.229 -17.513 61.090 1.00 53.69 111 ALA A N 1
ATOM 883 C CA . ALA A 1 111 ? -22.423 -18.019 61.777 1.00 53.69 111 ALA A CA 1
ATOM 884 C C . ALA A 1 111 ? -22.526 -19.561 61.788 1.00 53.69 111 ALA A C 1
ATOM 886 O O . ALA A 1 111 ? -23.108 -20.130 62.706 1.00 53.69 111 ALA A O 1
ATOM 887 N N . TYR A 1 112 ? -21.933 -20.244 60.801 1.00 49.50 112 TYR A N 1
ATOM 888 C CA . TYR A 1 112 ? -21.768 -21.707 60.777 1.00 49.50 112 TYR A CA 1
ATOM 889 C C . TYR A 1 112 ? -20.349 -22.166 61.184 1.00 49.50 112 TYR A C 1
ATOM 891 O O . TYR A 1 112 ? -20.029 -23.349 61.078 1.00 49.50 112 TYR A O 1
ATOM 899 N N . GLY A 1 113 ? -19.494 -21.256 61.665 1.00 47.34 113 GLY A N 1
ATOM 900 C CA . GLY A 1 113 ? -18.081 -21.489 61.995 1.00 47.34 113 GLY A CA 1
ATOM 901 C C . GLY A 1 113 ? -17.829 -22.071 63.388 1.00 47.34 113 GLY A C 1
ATOM 902 O O . GLY A 1 113 ? -16.706 -22.016 63.879 1.00 47.34 113 GLY A O 1
ATOM 903 N N . GLY A 1 114 ? -18.861 -22.621 64.025 1.00 45.94 114 GLY A N 1
ATOM 904 C CA . GLY A 1 114 ? -18.799 -23.225 65.352 1.00 45.94 114 GLY A CA 1
ATOM 905 C C . GLY A 1 114 ? -19.364 -24.639 65.374 1.00 45.94 114 GLY A C 1
ATOM 906 O O . GLY A 1 114 ? -20.267 -24.911 66.155 1.00 45.94 114 GLY A O 1
ATOM 907 N N . ASN A 1 115 ? -18.884 -25.544 64.517 1.00 43.47 115 ASN A N 1
ATOM 908 C CA . ASN A 1 115 ? -18.979 -26.973 64.825 1.00 43.47 115 ASN A CA 1
ATOM 909 C C . ASN A 1 115 ? -17.903 -27.784 64.080 1.00 43.47 115 ASN A C 1
ATOM 911 O O . ASN A 1 115 ? -17.874 -27.760 62.845 1.00 43.47 115 ASN A O 1
ATOM 915 N N . PRO A 1 116 ? -17.008 -28.504 64.784 1.00 51.09 116 PRO A N 1
ATOM 916 C CA . PRO A 1 116 ? -16.113 -29.451 64.141 1.00 51.09 116 PRO A CA 1
ATOM 917 C C . PRO A 1 116 ? -16.932 -30.604 63.548 1.00 51.09 116 PRO A C 1
ATOM 919 O O . PRO A 1 116 ? -17.892 -31.088 64.145 1.00 51.09 116 PRO A O 1
ATOM 922 N N . SER A 1 117 ? -16.547 -31.037 62.347 1.00 56.78 117 SER A N 1
ATOM 923 C CA . SER A 1 117 ? -17.116 -32.217 61.688 1.00 56.78 117 SER A CA 1
ATOM 924 C C . SER A 1 117 ? -17.132 -33.420 62.640 1.00 56.78 117 SER A C 1
ATOM 926 O O . SER A 1 117 ? -16.067 -33.778 63.150 1.00 56.78 117 SER A O 1
ATOM 928 N N . PRO A 1 118 ? -18.275 -34.102 62.848 1.00 44.31 118 PRO A N 1
ATOM 929 C CA . PRO A 1 118 ? -18.259 -35.373 63.537 1.00 44.31 118 PRO A CA 1
ATOM 930 C C . PRO A 1 118 ? -17.677 -36.419 62.583 1.00 44.31 118 PRO A C 1
ATOM 932 O O . PRO A 1 118 ? -18.242 -36.738 61.540 1.00 44.31 118 PRO A O 1
ATOM 935 N N . CYS A 1 119 ? -16.497 -36.902 62.954 1.00 39.16 119 CYS A N 1
ATOM 936 C CA . CYS A 1 119 ? -16.058 -38.285 62.821 1.00 39.16 119 CYS A CA 1
ATOM 937 C C . CYS A 1 119 ? -16.515 -39.033 61.558 1.00 39.16 119 CYS A C 1
ATOM 939 O O . CYS A 1 119 ? -17.538 -39.716 61.533 1.00 39.16 119 CYS A O 1
ATOM 941 N N . ARG A 1 120 ? -15.637 -39.052 60.552 1.00 47.81 120 ARG A N 1
ATOM 942 C CA . ARG A 1 120 ? -15.579 -40.132 59.564 1.00 47.81 120 ARG A CA 1
ATOM 943 C C . ARG A 1 120 ? -14.986 -41.374 60.245 1.00 47.81 120 ARG A C 1
ATOM 945 O O . ARG A 1 120 ? -13.802 -41.650 60.091 1.00 47.81 120 ARG A O 1
ATOM 952 N N . ALA A 1 121 ? -15.785 -42.094 61.029 1.00 44.84 121 ALA A N 1
ATOM 953 C CA . ALA A 1 121 ? -15.383 -43.359 61.637 1.00 44.84 121 ALA A CA 1
ATOM 954 C C . ALA A 1 121 ? -16.301 -44.505 61.185 1.00 44.84 121 ALA A C 1
ATOM 956 O O . ALA A 1 121 ? -17.471 -44.580 61.545 1.00 44.84 121 ALA A O 1
ATOM 957 N N . SER A 1 122 ? -15.693 -45.397 60.397 1.00 50.16 122 SER A N 1
ATOM 958 C CA . SER A 1 122 ? -15.955 -46.839 60.300 1.00 50.16 122 SER A CA 1
ATOM 959 C C . SER A 1 122 ? -17.373 -47.330 59.974 1.00 50.16 122 SER A C 1
ATOM 961 O O . SER A 1 122 ? -18.205 -47.513 60.859 1.00 50.16 122 SER A O 1
ATOM 963 N N . ARG A 1 123 ? -17.563 -47.783 58.725 1.00 38.22 123 ARG A N 1
ATOM 964 C CA . ARG A 1 123 ? -18.354 -49.000 58.477 1.00 38.22 123 ARG A CA 1
ATOM 965 C C . ARG A 1 123 ? -17.886 -49.771 57.237 1.00 38.22 123 ARG A C 1
ATOM 967 O O . ARG A 1 123 ? -18.216 -49.436 56.109 1.00 38.22 123 ARG A O 1
ATOM 974 N N . ALA A 1 124 ? -17.137 -50.833 57.493 1.00 43.97 124 ALA A N 1
ATOM 975 C CA . ALA A 1 124 ? -17.150 -52.108 56.772 1.00 43.97 124 ALA A CA 1
ATOM 976 C C . ALA A 1 124 ? -16.839 -53.190 57.836 1.00 43.97 124 ALA A C 1
ATOM 978 O O . ALA A 1 124 ? -16.207 -52.821 58.832 1.00 43.97 124 ALA A O 1
ATOM 979 N N . PRO A 1 125 ? -17.204 -54.486 57.703 1.00 60.75 125 PRO A N 1
ATOM 980 C CA . PRO A 1 125 ? -17.751 -55.199 56.538 1.00 60.75 125 PRO A CA 1
ATOM 981 C C . PRO A 1 125 ? -18.903 -56.194 56.895 1.00 60.75 125 PRO A C 1
ATOM 983 O O . PRO A 1 125 ? -19.429 -56.163 58.005 1.00 60.75 125 PRO A O 1
ATOM 986 N N . ARG A 1 126 ? -19.163 -57.147 55.974 1.00 41.22 126 ARG A N 1
ATOM 987 C CA . ARG A 1 126 ? -19.964 -58.404 56.040 1.00 41.22 126 ARG A CA 1
ATOM 988 C C . ARG A 1 126 ? -21.428 -58.234 55.600 1.00 41.22 126 ARG A C 1
ATOM 990 O O . ARG A 1 126 ? -22.121 -57.378 56.120 1.00 41.22 126 ARG A O 1
ATOM 997 N N . GLY A 1 127 ? -21.966 -58.955 54.618 1.00 47.94 127 GLY A N 1
ATOM 998 C CA . GLY A 1 127 ? -21.620 -60.278 54.096 1.00 47.94 127 GLY A CA 1
ATOM 999 C C . GLY A 1 127 ? -22.769 -61.244 54.404 1.00 47.94 127 GLY A C 1
ATOM 1000 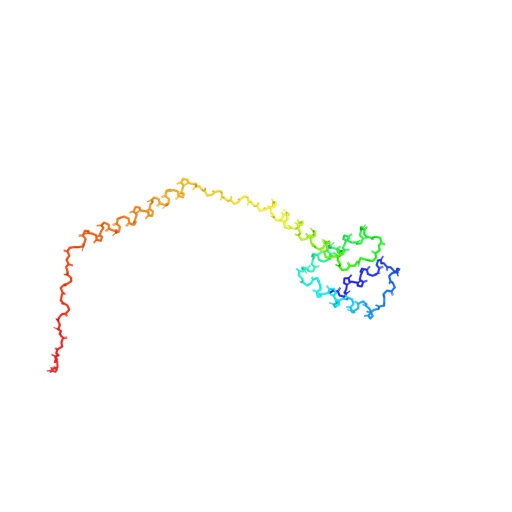O O . GLY A 1 127 ? -22.972 -61.547 55.571 1.00 47.94 127 GLY A O 1
ATOM 1001 N N . THR A 1 128 ? -23.468 -61.676 53.344 1.00 44.91 128 THR A N 1
ATOM 1002 C CA . THR A 1 128 ? -24.302 -62.894 53.185 1.00 44.91 128 THR A CA 1
ATOM 1003 C C . THR A 1 128 ? -25.421 -63.202 54.190 1.00 44.91 128 THR A C 1
ATOM 1005 O O . THR A 1 128 ? -25.146 -63.573 55.329 1.00 44.91 128 THR A O 1
ATOM 1008 N N . ALA A 1 129 ? -26.659 -63.236 53.688 1.00 48.34 129 ALA A N 1
ATOM 1009 C CA . ALA A 1 129 ? -27.464 -64.459 53.547 1.00 48.34 129 ALA A CA 1
ATOM 1010 C C . ALA A 1 129 ? -28.522 -64.233 52.456 1.00 48.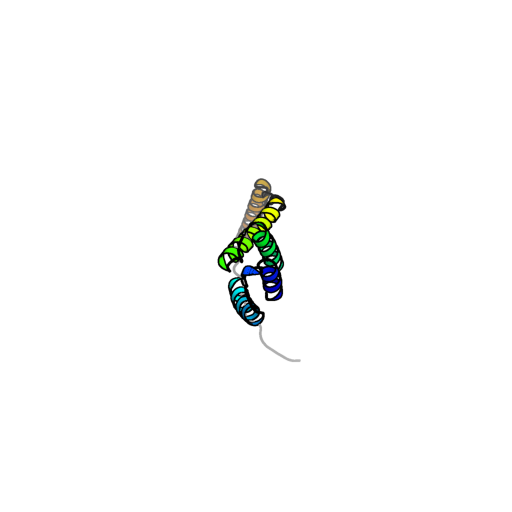34 129 ALA A C 1
ATOM 1012 O O . ALA A 1 129 ? -29.116 -63.131 52.457 1.00 48.34 129 ALA A O 1
#

Secondary structure (DSSP, 8-state):
-HHHHHHHHTT-GGG---HHHHHHHHHHHHHHTTTS-HHHHHHHHHHHHHH-SSPPPHHHHHHHHHHHHHHHHHHHHHHSPPPPPP-HHHHHHHHHHHHHHHHHHHHHHHHT-S---------------

Foldseek 3Di:
DLVLQVVLCVLAVVVVDDSVNSVVLCVVLCVVCVVADPVLLSVLSVVCSVPPPHRDDSVSSVVSSVVSVVVVVVVVVVVDDPDPDPPVVVVVVVVVVVVVVVVVVVVVCVVVVPDDDPDPDDDDDDDDD